Protein AF-A0A4R3Z6Q3-F1 (afdb_monomer_lite)

Organism: NCBI:txid1796628

Secondary structure (DSSP, 8-state):
-HHHHH-HHHHS-S---TTTTTTHHHHHHHHHHHHHTT-----HHHHHHHHHHHHHHS-EEEETTEEE-----HHHHHHHHHHHHHHHHHHHHHHHHHHHHHHHHHHS--HHHHHHHHHHHHHHHHHTT--GGGSHHHHHHHHHHHHTSSTT-----

Structure (mmCIF, N/CA/C/O backbone):
data_AF-A0A4R3Z6Q3-F1
#
_entry.id   AF-A0A4R3Z6Q3-F1
#
loop_
_atom_site.group_PDB
_atom_site.id
_atom_site.type_symbol
_atom_site.label_atom_id
_atom_site.label_alt_id
_atom_site.label_comp_id
_atom_site.label_asym_id
_atom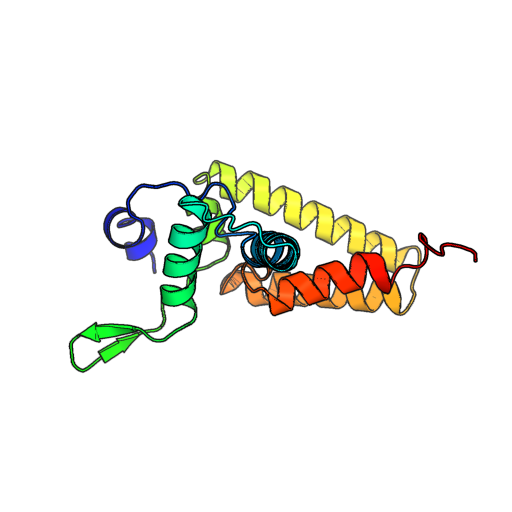_site.label_entity_id
_atom_site.label_seq_id
_atom_site.pdbx_PDB_ins_code
_atom_site.Cartn_x
_atom_site.Cartn_y
_atom_site.Cartn_z
_atom_site.occupancy
_atom_site.B_iso_or_equiv
_atom_site.auth_seq_id
_atom_site.auth_comp_id
_atom_site.auth_asym_id
_atom_site.auth_atom_id
_atom_site.pdbx_PDB_model_num
ATOM 1 N N . MET A 1 1 ? 18.215 -13.775 -1.153 1.00 42.50 1 MET A N 1
ATOM 2 C CA . MET A 1 1 ? 17.337 -12.591 -0.979 1.00 42.50 1 MET A CA 1
ATOM 3 C C . MET A 1 1 ? 18.121 -11.289 -1.153 1.00 42.50 1 MET A C 1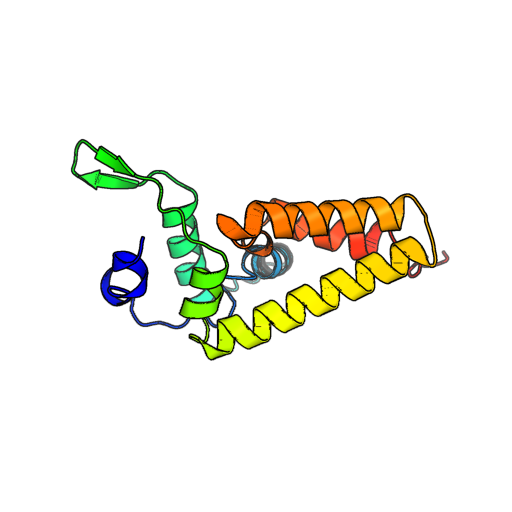
ATOM 5 O O . MET A 1 1 ? 17.669 -10.451 -1.918 1.00 42.50 1 MET A O 1
ATOM 9 N N . LEU A 1 2 ? 19.312 -11.160 -0.545 1.00 33.78 2 LEU A N 1
ATOM 10 C CA . LEU A 1 2 ? 20.206 -9.996 -0.695 1.00 33.78 2 LEU A CA 1
ATOM 11 C C . LEU A 1 2 ? 20.649 -9.730 -2.151 1.00 33.78 2 LEU A C 1
ATOM 13 O O . LEU A 1 2 ? 20.623 -8.587 -2.593 1.00 33.78 2 LEU A O 1
ATOM 17 N N . ASP A 1 3 ? 20.943 -10.783 -2.922 1.00 40.28 3 ASP A N 1
ATOM 18 C CA . ASP A 1 3 ? 21.362 -10.667 -4.333 1.00 40.28 3 ASP A CA 1
ATOM 19 C C . ASP A 1 3 ? 20.370 -9.914 -5.227 1.00 40.28 3 ASP A C 1
ATOM 21 O O . ASP A 1 3 ? 20.778 -9.262 -6.177 1.00 40.28 3 ASP A O 1
ATOM 25 N N . LYS A 1 4 ? 19.066 -9.957 -4.930 1.00 48.28 4 LYS A N 1
ATOM 26 C CA . LYS A 1 4 ? 18.049 -9.257 -5.734 1.00 48.28 4 LYS A CA 1
ATOM 27 C C . LYS A 1 4 ? 17.929 -7.770 -5.394 1.00 48.28 4 LYS A C 1
ATOM 29 O O . LYS A 1 4 ? 17.452 -7.001 -6.218 1.00 48.28 4 LYS A O 1
ATOM 34 N N . VAL A 1 5 ? 18.354 -7.378 -4.191 1.00 46.41 5 VAL A N 1
ATOM 35 C CA . VAL A 1 5 ? 18.442 -5.967 -3.780 1.00 46.41 5 VAL A CA 1
ATOM 36 C C . VAL A 1 5 ? 19.704 -5.332 -4.368 1.00 46.41 5 VAL A C 1
ATOM 38 O O . VAL A 1 5 ? 19.681 -4.170 -4.755 1.00 46.41 5 VAL A O 1
ATOM 41 N N . ILE A 1 6 ? 20.785 -6.112 -4.473 1.00 42.88 6 ILE A N 1
ATOM 42 C CA . ILE A 1 6 ? 22.088 -5.658 -4.977 1.00 42.88 6 ILE A CA 1
ATOM 43 C C . ILE A 1 6 ? 22.132 -5.679 -6.512 1.00 42.88 6 ILE A C 1
ATOM 45 O O . ILE A 1 6 ? 22.682 -4.769 -7.122 1.00 42.88 6 ILE A O 1
ATOM 49 N N . ASN A 1 7 ? 21.510 -6.674 -7.150 1.00 48.09 7 ASN A N 1
ATOM 50 C CA . ASN A 1 7 ? 21.495 -6.839 -8.605 1.00 48.09 7 ASN A CA 1
ATOM 51 C C . ASN A 1 7 ? 20.195 -6.292 -9.215 1.00 48.09 7 ASN A C 1
ATOM 53 O O . ASN A 1 7 ? 19.487 -6.967 -9.971 1.00 48.09 7 ASN A O 1
ATOM 57 N N . SER A 1 8 ? 19.850 -5.065 -8.815 1.00 51.97 8 SER A N 1
ATOM 58 C CA . SER A 1 8 ? 18.618 -4.400 -9.227 1.00 51.97 8 SER A CA 1
ATOM 59 C C . SER A 1 8 ? 18.530 -4.255 -10.742 1.00 51.97 8 SER A C 1
ATOM 61 O O . SER A 1 8 ? 17.450 -4.438 -11.272 1.00 51.97 8 SER A O 1
ATOM 63 N N . SER A 1 9 ? 19.648 -4.056 -11.445 1.00 49.16 9 SER A N 1
ATOM 64 C CA . SER A 1 9 ? 19.708 -3.896 -12.906 1.00 49.16 9 SER A CA 1
ATOM 65 C C . SER A 1 9 ? 19.248 -5.113 -13.717 1.00 49.16 9 SER A C 1
ATOM 67 O O . SER A 1 9 ? 18.818 -4.944 -14.852 1.00 49.16 9 SER A O 1
ATOM 69 N N . PHE A 1 10 ? 19.340 -6.333 -13.173 1.00 47.78 10 PHE A N 1
ATOM 70 C CA . PHE A 1 10 ? 18.913 -7.550 -13.878 1.00 47.78 10 PHE A CA 1
ATOM 71 C C . PHE A 1 10 ? 17.405 -7.813 -13.738 1.00 47.78 10 PHE A C 1
ATOM 73 O O . PHE A 1 10 ? 16.783 -8.364 -14.642 1.00 47.78 10 PHE A O 1
ATOM 80 N N . TYR A 1 11 ? 16.812 -7.435 -12.601 1.00 49.56 11 TYR A N 1
ATOM 81 C CA . TYR A 1 11 ? 15.388 -7.664 -12.306 1.00 49.56 11 TYR A CA 1
ATOM 82 C C . TYR A 1 11 ? 14.516 -6.415 -12.498 1.00 49.56 11 TYR A C 1
ATOM 84 O O . TYR A 1 11 ? 13.304 -6.530 -12.671 1.00 49.56 11 TYR A O 1
ATOM 92 N N . PHE A 1 12 ? 15.128 -5.236 -12.476 1.00 54.56 12 PHE A N 1
ATOM 93 C CA . PHE A 1 12 ? 14.512 -3.929 -12.636 1.00 54.56 12 PHE A CA 1
ATOM 94 C C . PHE A 1 12 ? 15.360 -3.168 -13.648 1.00 54.56 12 PHE A C 1
ATOM 96 O O . PHE A 1 12 ? 16.543 -2.936 -13.423 1.00 54.56 12 PHE A O 1
ATOM 103 N N . ASP A 1 13 ? 14.769 -2.790 -14.776 1.00 54.47 13 ASP A N 1
ATOM 104 C CA . ASP A 1 13 ? 15.469 -2.182 -15.914 1.00 54.47 13 ASP A CA 1
ATOM 105 C C . ASP A 1 13 ? 15.842 -0.706 -15.633 1.00 54.47 13 ASP A C 1
ATOM 107 O O . ASP A 1 13 ? 15.415 0.211 -16.334 1.00 54.47 13 ASP A O 1
ATOM 111 N N . GLN A 1 14 ? 16.513 -0.464 -14.495 1.00 50.41 14 GLN A N 1
ATOM 112 C CA . GLN A 1 14 ? 16.891 0.816 -13.870 1.00 50.41 14 GLN A CA 1
ATOM 113 C C . GLN A 1 14 ? 15.788 1.888 -13.811 1.00 50.41 14 GLN A C 1
ATOM 115 O O . GLN A 1 14 ? 16.049 3.056 -13.526 1.00 50.41 14 GLN A O 1
ATOM 120 N N . SER A 1 15 ? 14.540 1.506 -14.055 1.00 55.12 15 SER A N 1
ATOM 121 C CA . SER A 1 15 ? 13.419 2.421 -14.184 1.00 55.12 15 SER A CA 1
ATOM 122 C C . SER A 1 15 ? 12.616 2.399 -12.893 1.00 55.12 15 SER A C 1
ATOM 124 O O . SER A 1 15 ? 11.927 1.430 -12.581 1.00 55.12 15 SER A O 1
ATOM 126 N N . TYR A 1 16 ? 12.729 3.486 -12.130 1.00 62.53 16 TYR A N 1
ATOM 127 C CA . TYR A 1 16 ? 11.892 3.747 -10.965 1.00 62.53 16 TYR A CA 1
ATOM 128 C C . TYR A 1 16 ? 10.416 3.584 -11.340 1.00 62.53 16 TYR A C 1
ATOM 130 O O . TYR A 1 16 ? 9.937 4.202 -12.293 1.00 62.53 16 TYR A O 1
ATOM 138 N N . THR A 1 17 ? 9.684 2.769 -10.581 1.00 64.56 17 THR A N 1
ATOM 139 C CA . THR A 1 17 ? 8.247 2.560 -10.800 1.00 64.56 17 THR A CA 1
ATOM 140 C C . THR A 1 17 ? 7.388 3.666 -10.182 1.00 64.56 17 THR A C 1
ATOM 142 O O . THR A 1 17 ? 6.181 3.678 -10.400 1.00 64.56 17 THR A O 1
ATOM 145 N N . LEU A 1 18 ? 7.988 4.635 -9.473 1.00 70.19 18 LEU A N 1
ATOM 146 C CA . LEU A 1 18 ? 7.343 5.840 -8.921 1.00 70.19 18 LEU A CA 1
ATOM 147 C C . LEU A 1 18 ? 6.034 5.553 -8.155 1.00 70.19 18 LEU A C 1
ATOM 149 O O . LEU A 1 18 ? 5.085 6.331 -8.205 1.00 70.19 18 LEU A O 1
ATOM 153 N N . GLY A 1 19 ? 5.954 4.414 -7.467 1.00 69.12 19 GLY A N 1
ATOM 154 C CA . GLY A 1 19 ? 4.774 3.992 -6.712 1.00 69.12 19 GLY A CA 1
ATOM 155 C C . GLY A 1 19 ? 3.729 3.221 -7.525 1.00 69.12 19 GLY A C 1
ATOM 156 O O . GLY A 1 19 ? 2.807 2.669 -6.924 1.00 69.12 19 GLY A O 1
ATOM 157 N N . PHE A 1 20 ? 3.864 3.097 -8.851 1.00 72.38 20 PHE A N 1
ATOM 158 C CA . PHE A 1 20 ? 2.969 2.280 -9.688 1.00 72.38 20 PHE A CA 1
ATOM 159 C C . PHE A 1 20 ? 3.077 0.781 -9.401 1.00 72.38 20 PHE A C 1
ATOM 161 O O . PHE A 1 20 ? 2.124 0.048 -9.668 1.00 72.38 20 PHE A O 1
ATOM 168 N N . LEU A 1 21 ? 4.202 0.326 -8.842 1.00 73.62 21 LEU A N 1
ATOM 169 C CA . LEU A 1 21 ? 4.381 -1.041 -8.358 1.00 73.62 21 LEU A CA 1
ATOM 170 C C . LEU A 1 21 ? 3.686 -1.235 -7.005 1.00 73.62 21 LEU A C 1
ATOM 172 O O . LEU A 1 21 ? 2.870 -2.141 -6.838 1.00 73.62 21 LEU A O 1
ATOM 176 N N . SER A 1 22 ? 3.972 -0.345 -6.054 1.00 71.88 22 SER A N 1
ATOM 177 C CA . SER A 1 22 ? 3.440 -0.397 -4.691 1.00 71.88 22 SER A CA 1
ATOM 178 C C . SER A 1 22 ? 1.915 -0.199 -4.639 1.00 71.88 22 SER A C 1
ATOM 180 O O . SER A 1 22 ? 1.217 -0.914 -3.928 1.00 71.88 22 SER A O 1
ATOM 182 N N . TYR A 1 23 ? 1.367 0.717 -5.436 1.00 73.38 23 TYR A N 1
ATOM 183 C CA . TYR A 1 23 ? -0.067 1.030 -5.474 1.00 73.38 23 TYR A CA 1
ATOM 184 C C . TYR A 1 23 ? -0.760 0.508 -6.734 1.00 73.38 23 TYR A C 1
ATOM 186 O O . TYR A 1 23 ? -1.817 1.013 -7.120 1.00 73.38 23 TYR A O 1
ATOM 194 N N . ASN A 1 24 ? -0.180 -0.506 -7.385 1.00 80.50 24 ASN A N 1
ATOM 195 C CA . ASN A 1 24 ? -0.688 -1.025 -8.652 1.00 80.50 24 ASN A CA 1
ATOM 196 C C . ASN A 1 24 ? -2.176 -1.377 -8.594 1.00 80.50 24 ASN A C 1
ATOM 198 O O . ASN A 1 24 ? -2.927 -0.998 -9.489 1.00 80.50 24 ASN A O 1
ATOM 202 N N . GLY A 1 25 ? -2.618 -2.032 -7.516 1.00 77.19 25 GLY A N 1
ATOM 203 C CA . GLY A 1 25 ? -4.009 -2.427 -7.340 1.00 77.19 25 GLY A CA 1
ATOM 204 C C . GLY A 1 25 ? -4.978 -1.244 -7.340 1.00 77.19 25 GLY A C 1
ATOM 205 O O . GLY A 1 25 ? -6.066 -1.353 -7.902 1.00 77.19 25 GLY A O 1
ATOM 206 N N . ILE A 1 26 ? -4.563 -0.101 -6.785 1.00 81.56 26 ILE A N 1
ATOM 207 C CA . ILE A 1 26 ? -5.3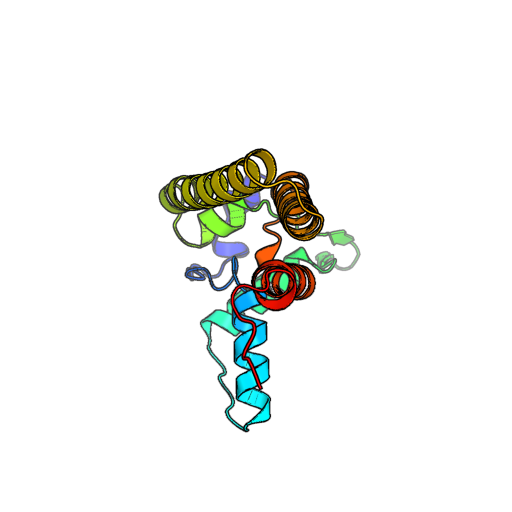52 1.137 -6.775 1.00 81.56 26 ILE A CA 1
ATOM 208 C C . ILE A 1 26 ? -5.377 1.760 -8.174 1.00 81.56 26 ILE A C 1
ATOM 210 O O . ILE A 1 26 ? -6.450 2.048 -8.700 1.00 81.56 26 ILE A O 1
ATOM 214 N N . PHE A 1 27 ? -4.215 1.939 -8.810 1.00 82.06 27 PHE A N 1
ATOM 215 C CA . PHE A 1 27 ? -4.150 2.545 -10.145 1.00 82.06 27 PHE A CA 1
ATOM 216 C C . PHE A 1 27 ? -4.888 1.712 -11.197 1.00 82.06 27 PHE A C 1
ATOM 218 O O . PHE A 1 27 ? -5.624 2.265 -12.010 1.00 82.06 27 PHE A O 1
ATOM 225 N N . ARG A 1 28 ? -4.760 0.382 -11.137 1.00 78.56 28 ARG A N 1
ATOM 226 C CA . ARG A 1 28 ? -5.440 -0.555 -12.040 1.00 78.56 28 ARG A CA 1
ATOM 227 C C . ARG A 1 28 ? -6.954 -0.455 -11.931 1.00 78.56 28 ARG A C 1
ATOM 229 O O . ARG A 1 28 ? -7.634 -0.515 -12.948 1.00 78.56 28 ARG A O 1
ATOM 236 N N . PHE A 1 29 ? -7.478 -0.268 -10.721 1.00 81.31 29 PHE A N 1
ATOM 237 C CA . PHE A 1 29 ? -8.905 -0.048 -10.513 1.00 81.31 29 PHE A CA 1
ATOM 238 C C . PHE A 1 29 ? -9.399 1.198 -11.265 1.00 81.31 29 PHE A C 1
ATOM 240 O O . PHE A 1 29 ? -10.359 1.107 -12.025 1.00 81.31 29 PHE A O 1
ATOM 247 N N . PHE A 1 30 ? -8.708 2.335 -11.134 1.00 81.31 30 PHE A N 1
ATOM 248 C CA . PHE A 1 30 ? -9.094 3.565 -11.835 1.00 81.31 30 PHE A CA 1
ATOM 249 C C . PHE A 1 30 ? -8.901 3.483 -13.356 1.00 81.31 30 PHE A C 1
ATOM 251 O O . PHE A 1 30 ? -9.783 3.912 -14.095 1.00 81.31 30 PHE A O 1
ATOM 258 N N . ILE A 1 31 ? -7.799 2.895 -13.835 1.00 81.62 31 ILE A N 1
ATOM 259 C CA . ILE A 1 31 ? -7.556 2.702 -15.277 1.00 81.62 31 ILE A CA 1
ATOM 260 C C . ILE A 1 31 ? -8.651 1.825 -15.894 1.00 81.62 31 ILE A C 1
ATOM 262 O O . ILE A 1 31 ? -9.187 2.173 -16.941 1.00 81.62 31 ILE A O 1
ATOM 266 N N . ASN A 1 32 ? -9.040 0.738 -15.218 1.00 80.56 32 ASN A N 1
ATOM 267 C CA . ASN A 1 32 ? -10.115 -0.138 -15.685 1.00 80.56 32 ASN A CA 1
ATOM 268 C C . ASN A 1 32 ? -11.480 0.564 -15.722 1.00 80.56 32 ASN A C 1
ATOM 270 O O . ASN A 1 32 ? -12.298 0.251 -16.576 1.00 80.56 32 ASN A O 1
ATOM 274 N N . ILE A 1 33 ? -11.749 1.510 -14.817 1.00 81.81 33 ILE A N 1
ATOM 275 C CA . ILE A 1 33 ? -12.974 2.320 -14.887 1.00 81.81 33 ILE A CA 1
ATOM 276 C C . ILE A 1 33 ? -12.933 3.236 -16.109 1.00 81.81 33 ILE A C 1
ATOM 278 O O . ILE A 1 33 ? -13.919 3.344 -16.829 1.00 81.81 33 ILE A O 1
ATOM 282 N N . ILE A 1 34 ? -11.799 3.891 -16.354 1.00 82.50 34 ILE A N 1
ATOM 283 C CA . ILE A 1 34 ? -11.648 4.834 -17.466 1.00 82.50 34 ILE A CA 1
ATOM 284 C C . ILE A 1 34 ? -11.715 4.111 -18.823 1.00 82.50 34 ILE A C 1
ATOM 286 O O . ILE A 1 34 ? -12.313 4.635 -19.764 1.00 82.50 34 ILE A O 1
ATOM 290 N N . SER A 1 35 ? -11.191 2.886 -18.915 1.00 81.12 35 SER A N 1
ATOM 291 C CA . SER A 1 35 ? -11.234 2.092 -20.147 1.00 81.12 35 SER A CA 1
ATOM 292 C C . SER A 1 35 ? -12.644 1.647 -20.543 1.00 81.12 35 SER A C 1
ATOM 294 O O . SER A 1 35 ? -12.925 1.539 -21.735 1.00 81.12 35 SER A O 1
ATOM 296 N N . VAL A 1 36 ? -13.571 1.494 -19.587 1.00 82.94 36 VAL A N 1
ATOM 297 C CA . VAL A 1 36 ? -15.001 1.258 -19.879 1.00 82.94 36 VAL A CA 1
ATOM 298 C C . VAL A 1 36 ? -15.610 2.411 -20.686 1.00 82.94 36 VAL A C 1
ATOM 300 O O . VAL A 1 36 ? -16.510 2.187 -21.491 1.00 82.94 36 VAL A O 1
ATOM 303 N N . PHE A 1 37 ? -15.091 3.633 -20.533 1.00 84.25 37 PHE A N 1
ATOM 304 C CA . PHE A 1 37 ? -15.517 4.805 -21.305 1.00 84.25 37 PHE A CA 1
ATOM 305 C C . PHE A 1 37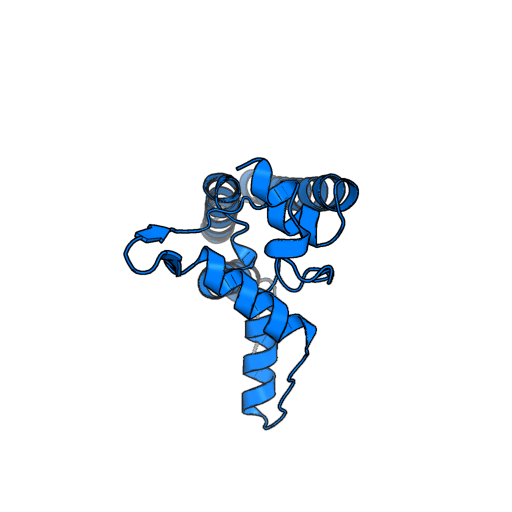 ? -14.777 4.962 -22.646 1.00 84.25 37 PHE A C 1
ATOM 307 O O . PHE A 1 37 ? -14.937 5.982 -23.312 1.00 84.25 37 PHE A O 1
ATOM 314 N N . GLY A 1 38 ? -13.983 3.968 -23.063 1.00 79.62 38 GLY A N 1
ATOM 315 C CA . GLY A 1 38 ? -13.299 3.948 -24.361 1.00 79.62 38 GLY A CA 1
ATOM 316 C C . GLY A 1 38 ? -11.950 4.671 -24.398 1.00 79.62 38 GLY A C 1
ATOM 317 O O . GLY A 1 38 ? -11.382 4.837 -25.475 1.00 79.62 38 GLY A O 1
ATOM 318 N N . PHE A 1 39 ? -11.417 5.091 -23.247 1.00 78.00 39 PHE A N 1
ATOM 319 C CA . PHE A 1 39 ? -10.092 5.703 -23.153 1.00 78.00 39 PHE A CA 1
ATOM 320 C C . PHE A 1 39 ? -9.037 4.649 -22.799 1.00 78.00 39 PHE A C 1
ATOM 322 O O . PHE A 1 39 ? -9.026 4.119 -21.688 1.00 78.00 39 PHE A O 1
ATOM 329 N N . ASP A 1 40 ? -8.121 4.368 -23.725 1.00 71.38 40 ASP A N 1
ATOM 330 C CA . ASP A 1 40 ? -6.962 3.514 -23.456 1.00 71.38 40 ASP A CA 1
ATOM 331 C C . ASP A 1 40 ? -5.825 4.342 -22.839 1.00 71.38 40 ASP A C 1
ATOM 333 O O . ASP A 1 40 ? -5.126 5.104 -23.510 1.00 71.38 40 ASP A O 1
ATOM 337 N N . LEU A 1 41 ? -5.655 4.205 -21.524 1.00 67.00 41 LEU A N 1
ATOM 338 C CA . LEU A 1 41 ? -4.536 4.774 -20.777 1.00 67.00 41 LEU A CA 1
ATOM 339 C C . LEU A 1 41 ? -3.402 3.749 -20.681 1.00 67.00 41 LEU A C 1
ATOM 341 O O . LEU A 1 41 ? -3.086 3.243 -19.602 1.00 67.00 41 LEU A O 1
ATOM 345 N N . THR A 1 42 ? -2.748 3.472 -21.809 1.00 63.75 42 THR A N 1
ATOM 346 C CA . THR A 1 42 ? -1.506 2.692 -21.813 1.00 63.75 42 THR A CA 1
ATOM 347 C C . THR A 1 42 ? -0.358 3.551 -21.268 1.00 63.75 42 THR A C 1
ATOM 349 O O . THR A 1 42 ? 0.378 4.218 -21.998 1.00 63.75 42 THR A O 1
ATOM 352 N N . ILE A 1 43 ? -0.196 3.564 -19.945 1.00 71.00 43 ILE A N 1
ATOM 353 C CA . ILE A 1 43 ? 0.909 4.258 -19.277 1.00 71.00 43 ILE A CA 1
ATOM 354 C C . ILE A 1 43 ? 2.105 3.302 -19.215 1.00 71.00 43 ILE A C 1
ATOM 356 O O . ILE A 1 43 ? 2.057 2.275 -18.543 1.00 71.00 43 ILE A O 1
ATOM 360 N N . ARG A 1 44 ? 3.221 3.652 -19.866 1.00 69.00 44 ARG A N 1
ATOM 361 C CA . ARG A 1 44 ? 4.442 2.817 -19.916 1.00 69.00 44 ARG A CA 1
ATOM 362 C C . ARG A 1 44 ? 4.926 2.354 -18.530 1.00 69.00 44 ARG A C 1
ATOM 364 O O . ARG A 1 44 ? 5.347 1.213 -18.379 1.00 69.00 44 ARG A O 1
ATOM 371 N N . LEU A 1 45 ? 4.825 3.216 -17.514 1.00 66.56 45 LEU A N 1
ATOM 372 C CA . LEU A 1 45 ? 5.171 2.898 -16.118 1.00 66.56 45 LEU A CA 1
ATOM 373 C C . LEU A 1 45 ? 4.242 1.846 -15.491 1.00 66.56 45 LEU A C 1
ATOM 375 O O . LEU A 1 45 ? 4.689 1.026 -14.686 1.00 66.56 45 LEU A O 1
ATOM 379 N N . PHE A 1 46 ? 2.966 1.845 -15.874 1.00 71.75 46 PHE A N 1
ATOM 380 C CA . PHE A 1 46 ? 1.975 0.888 -15.393 1.00 71.75 46 PHE A CA 1
ATOM 381 C C . PHE A 1 46 ? 2.237 -0.513 -15.960 1.00 71.75 46 PHE A C 1
ATOM 383 O O . PHE A 1 46 ? 2.285 -1.478 -15.200 1.00 71.75 46 PHE A O 1
ATOM 390 N N . GLU A 1 47 ? 2.519 -0.612 -17.261 1.00 73.75 47 GLU A N 1
ATOM 391 C CA . GLU A 1 47 ? 2.865 -1.877 -17.925 1.00 73.75 47 GLU A CA 1
ATOM 392 C C . GLU A 1 47 ? 4.179 -2.475 -17.405 1.00 73.75 47 GLU A C 1
ATOM 394 O O . GLU A 1 47 ? 4.263 -3.675 -17.135 1.00 73.75 47 GLU A O 1
ATOM 399 N N . SER A 1 48 ? 5.202 -1.644 -17.185 1.00 70.56 48 SER A N 1
ATOM 400 C CA . SER A 1 48 ? 6.454 -2.097 -16.564 1.00 70.56 48 SER A CA 1
ATOM 401 C C . SER A 1 48 ? 6.227 -2.630 -15.146 1.00 70.56 48 SER A C 1
ATOM 403 O O . SER A 1 48 ? 6.735 -3.693 -14.792 1.00 70.56 48 SER A O 1
ATOM 405 N N . SER A 1 49 ? 5.407 -1.937 -14.350 1.00 71.62 49 SER A N 1
ATOM 406 C CA . SER A 1 49 ? 5.058 -2.373 -12.993 1.00 71.62 49 SER A CA 1
ATOM 407 C C . SER A 1 49 ? 4.258 -3.681 -13.001 1.00 71.62 49 SER A C 1
ATOM 409 O O . SER A 1 49 ? 4.502 -4.555 -12.173 1.00 71.62 49 SER A O 1
ATOM 411 N N . ALA A 1 50 ? 3.350 -3.862 -13.965 1.00 73.38 50 ALA A N 1
ATOM 412 C CA . ALA A 1 50 ? 2.567 -5.086 -14.115 1.00 73.38 50 ALA A CA 1
ATOM 413 C C . ALA A 1 50 ? 3.443 -6.307 -14.448 1.00 73.38 50 ALA A C 1
ATOM 415 O O . ALA A 1 50 ? 3.235 -7.383 -13.887 1.00 73.38 50 ALA A O 1
ATOM 416 N N . LYS A 1 51 ? 4.463 -6.141 -15.301 1.00 72.56 51 LYS A N 1
ATOM 417 C CA . LYS A 1 51 ? 5.439 -7.205 -15.602 1.00 72.56 51 LYS A CA 1
ATOM 418 C C . LYS A 1 51 ? 6.248 -7.608 -14.371 1.00 72.56 51 LYS A C 1
ATOM 420 O O . LYS A 1 51 ? 6.453 -8.794 -14.129 1.00 72.56 51 LYS A O 1
ATOM 425 N N . ILE A 1 52 ? 6.660 -6.630 -13.567 1.00 70.88 52 ILE A N 1
ATOM 426 C CA . ILE A 1 52 ? 7.367 -6.877 -12.306 1.00 70.88 52 ILE A CA 1
ATOM 427 C C . ILE A 1 52 ? 6.472 -7.652 -11.326 1.00 70.88 52 ILE A C 1
ATOM 429 O O . ILE A 1 52 ? 6.922 -8.619 -10.718 1.00 70.88 52 ILE A O 1
ATOM 433 N N . ILE A 1 53 ? 5.190 -7.293 -11.217 1.00 71.06 53 ILE A N 1
ATOM 434 C CA . ILE A 1 53 ? 4.225 -8.026 -10.381 1.00 71.06 53 ILE A CA 1
ATOM 435 C C . ILE A 1 53 ? 4.066 -9.469 -10.858 1.00 71.06 53 ILE A C 1
ATOM 437 O O . ILE A 1 53 ? 4.084 -10.377 -10.030 1.00 71.06 53 ILE A O 1
ATOM 441 N N . GLN A 1 54 ? 3.980 -9.712 -12.169 1.00 70.31 54 GLN A N 1
ATOM 442 C CA . GLN A 1 54 ? 3.877 -11.074 -12.706 1.00 70.31 54 GLN A CA 1
ATOM 443 C C . GLN A 1 54 ? 5.070 -11.958 -12.317 1.00 70.31 54 GLN A C 1
ATOM 445 O O . GLN A 1 54 ? 4.872 -13.133 -12.015 1.00 70.31 54 GLN A O 1
ATOM 450 N N . LEU A 1 55 ? 6.284 -11.401 -12.254 1.00 65.94 55 LEU A N 1
ATOM 451 C CA . LEU A 1 55 ? 7.485 -12.122 -11.806 1.00 65.94 55 LEU A CA 1
ATOM 452 C C . LEU A 1 55 ? 7.437 -12.523 -10.319 1.00 65.94 55 LEU A C 1
ATOM 454 O O . LEU A 1 55 ? 8.182 -13.412 -9.894 1.00 65.94 55 LEU A O 1
ATOM 458 N N . PHE A 1 56 ? 6.595 -11.859 -9.524 1.00 65.12 56 PHE A N 1
ATOM 459 C CA . PHE A 1 56 ? 6.429 -12.125 -8.094 1.00 65.12 56 PHE A CA 1
ATOM 460 C C . PHE A 1 56 ? 5.174 -12.939 -7.772 1.00 65.12 56 PHE A C 1
ATOM 462 O O . PHE A 1 56 ? 5.163 -13.680 -6.790 1.00 65.12 56 PHE A O 1
ATOM 469 N N . GLU A 1 57 ? 4.119 -12.811 -8.578 1.00 62.00 57 GLU A N 1
ATOM 470 C CA . GLU A 1 57 ? 2.862 -13.540 -8.394 1.00 62.00 57 GLU A CA 1
ATOM 471 C C . GLU A 1 57 ? 2.892 -14.943 -9.001 1.00 62.00 57 GLU A C 1
ATOM 473 O O . GLU A 1 57 ? 2.293 -15.857 -8.429 1.00 62.00 57 GLU A O 1
ATOM 478 N N . TYR A 1 58 ? 3.599 -15.130 -10.117 1.00 64.12 58 TYR A N 1
ATOM 479 C CA . TYR A 1 58 ? 3.640 -16.400 -10.834 1.00 64.12 58 TYR A CA 1
ATOM 480 C C . TYR A 1 58 ? 5.016 -17.046 -10.767 1.00 64.12 58 TYR A C 1
ATOM 482 O O . TYR A 1 58 ? 6.057 -16.388 -10.745 1.00 64.12 58 TYR A O 1
ATOM 490 N N . THR A 1 59 ? 5.014 -18.376 -10.769 1.00 61.66 59 THR A N 1
ATOM 491 C CA . THR A 1 59 ? 6.246 -19.154 -10.756 1.00 61.66 59 THR A CA 1
ATOM 492 C C . THR A 1 59 ? 6.868 -19.108 -12.140 1.00 61.66 59 THR A C 1
ATOM 494 O O . THR A 1 59 ? 6.309 -19.634 -13.099 1.00 61.66 59 THR A O 1
ATOM 497 N N . VAL A 1 60 ? 8.025 -18.463 -12.247 1.00 64.31 60 VAL A N 1
ATOM 498 C CA . VAL A 1 60 ? 8.749 -18.304 -13.510 1.00 64.31 60 VAL A CA 1
ATOM 499 C C . VAL A 1 60 ? 9.856 -19.340 -13.629 1.00 64.31 60 VAL A C 1
ATOM 501 O O . VAL A 1 60 ? 10.501 -19.708 -12.643 1.00 64.31 60 VAL A O 1
ATOM 504 N N . PHE A 1 61 ? 10.081 -19.819 -14.850 1.00 64.31 61 PHE A N 1
ATOM 505 C CA . PHE A 1 61 ? 11.194 -20.709 -15.158 1.00 64.31 61 PHE A CA 1
ATOM 506 C C . PHE A 1 61 ? 12.503 -19.916 -15.142 1.00 64.31 61 PHE A C 1
ATOM 508 O O . PHE A 1 61 ? 12.712 -19.034 -15.969 1.00 64.31 61 PHE A O 1
ATOM 515 N N . ILE A 1 62 ? 13.380 -20.232 -14.188 1.00 66.81 62 ILE A N 1
ATOM 516 C CA . ILE A 1 62 ? 14.742 -19.674 -14.105 1.00 66.81 62 ILE A CA 1
ATOM 517 C C . ILE A 1 62 ? 15.759 -20.552 -14.841 1.00 66.81 62 ILE A C 1
ATOM 519 O O . ILE A 1 62 ? 16.836 -20.098 -15.210 1.00 66.81 62 ILE A O 1
ATOM 523 N N . THR A 1 63 ? 15.401 -21.813 -15.075 1.00 67.25 63 THR A N 1
ATOM 524 C CA . THR A 1 63 ? 16.071 -22.731 -15.998 1.00 67.25 63 THR A CA 1
ATOM 525 C C . THR A 1 63 ? 14.990 -23.522 -16.744 1.00 67.25 63 THR A C 1
ATOM 527 O O . THR A 1 63 ? 13.848 -23.553 -16.274 1.00 67.25 63 THR A O 1
ATOM 530 N N . PRO A 1 64 ? 15.310 -24.224 -17.851 1.00 69.31 64 PRO A N 1
ATOM 531 C CA . PRO A 1 64 ? 14.327 -25.019 -18.597 1.00 69.31 64 PRO A CA 1
ATOM 532 C C . PRO A 1 64 ? 13.562 -26.057 -17.757 1.00 69.31 64 PRO A C 1
ATOM 534 O O . PRO A 1 64 ? 12.523 -26.545 -18.182 1.00 69.31 64 PRO A O 1
ATOM 537 N N . THR A 1 65 ? 14.066 -26.407 -16.568 1.00 75.75 65 THR A N 1
ATOM 538 C CA . THR A 1 65 ? 13.489 -27.439 -15.694 1.00 75.75 65 THR A CA 1
ATOM 539 C C . THR A 1 65 ? 13.152 -26.954 -14.286 1.00 75.75 65 THR A C 1
ATOM 541 O O . THR A 1 65 ? 12.618 -27.726 -13.490 1.00 75.75 65 THR A O 1
ATOM 544 N N . ARG A 1 66 ? 13.478 -25.704 -13.928 1.00 62.84 66 ARG A N 1
ATOM 545 C CA . ARG A 1 66 ? 13.304 -25.189 -12.562 1.00 62.84 66 ARG A CA 1
ATOM 546 C C . ARG A 1 66 ? 12.459 -23.931 -12.558 1.00 62.84 66 ARG A C 1
ATOM 548 O O . ARG A 1 66 ? 12.830 -22.905 -13.126 1.00 62.84 66 ARG A O 1
ATOM 555 N N . THR A 1 67 ? 11.350 -24.020 -11.839 1.00 65.06 67 THR A N 1
ATOM 556 C CA . THR A 1 67 ? 10.444 -22.913 -11.555 1.00 65.06 67 THR A CA 1
ATOM 557 C C . THR A 1 67 ? 10.783 -22.298 -10.200 1.00 65.06 67 THR A C 1
ATOM 559 O O . THR A 1 67 ? 11.069 -23.019 -9.243 1.00 65.06 67 THR A O 1
ATOM 562 N N . TYR A 1 68 ? 10.725 -20.974 -10.095 1.00 59.84 68 TYR A N 1
ATOM 563 C CA . TYR A 1 68 ? 10.953 -20.248 -8.849 1.00 59.84 68 TYR A CA 1
ATOM 564 C C . TYR A 1 68 ? 9.931 -19.117 -8.675 1.00 59.84 68 TYR A C 1
ATOM 566 O O . TYR A 1 68 ? 9.620 -18.411 -9.632 1.00 59.84 68 TYR A O 1
ATOM 574 N N . ASN A 1 69 ? 9.430 -18.922 -7.450 1.00 60.53 69 ASN A N 1
ATOM 575 C CA . ASN A 1 69 ? 8.614 -17.757 -7.092 1.00 60.53 69 ASN A CA 1
ATOM 576 C C . ASN A 1 69 ? 9.516 -16.651 -6.543 1.00 60.53 69 ASN A C 1
ATOM 578 O O . ASN A 1 69 ? 10.195 -16.824 -5.527 1.00 60.53 69 ASN A O 1
ATOM 582 N N . GLY A 1 70 ? 9.521 -15.492 -7.197 1.00 57.56 70 GLY A N 1
ATOM 583 C CA . GLY A 1 70 ? 10.197 -14.313 -6.677 1.00 57.56 70 GLY A CA 1
ATOM 584 C C . GLY A 1 70 ? 9.439 -13.716 -5.494 1.00 57.56 70 GLY A C 1
ATOM 585 O O . GLY A 1 70 ? 8.669 -12.791 -5.679 1.00 57.56 70 GLY A O 1
ATOM 586 N N . PHE A 1 71 ? 9.663 -14.190 -4.268 1.00 56.12 71 PHE A N 1
ATOM 587 C CA . PHE A 1 71 ? 9.160 -13.467 -3.095 1.00 56.12 71 PHE A CA 1
ATOM 588 C C . PHE A 1 71 ? 9.939 -12.155 -2.919 1.00 56.12 71 PHE A C 1
ATOM 590 O O . PHE A 1 71 ? 11.170 -12.182 -2.793 1.00 56.12 71 PHE A O 1
ATOM 597 N N . THR A 1 72 ? 9.236 -11.020 -2.919 1.00 57.84 72 THR A N 1
ATOM 598 C CA . THR A 1 72 ? 9.809 -9.683 -2.703 1.00 57.84 72 THR A CA 1
ATOM 599 C C . THR A 1 72 ? 9.071 -8.949 -1.607 1.00 57.84 72 THR A C 1
ATOM 601 O O . THR A 1 72 ? 7.861 -8.771 -1.649 1.00 57.84 72 THR A O 1
ATOM 604 N N . THR A 1 73 ? 9.810 -8.505 -0.598 1.00 59.12 73 THR A N 1
ATOM 605 C CA . THR A 1 73 ? 9.203 -7.864 0.566 1.00 59.12 73 THR A CA 1
ATOM 606 C C . THR A 1 73 ? 8.625 -6.501 0.178 1.00 59.12 73 THR A C 1
ATOM 608 O O . THR A 1 73 ? 9.069 -5.872 -0.784 1.00 59.12 73 THR A O 1
ATOM 611 N N . TYR A 1 74 ? 7.660 -5.989 0.946 1.00 62.06 74 TYR A N 1
ATOM 612 C CA . TYR A 1 74 ? 7.156 -4.624 0.740 1.00 62.06 74 TYR A CA 1
ATOM 613 C C . TYR A 1 74 ? 8.279 -3.565 0.769 1.00 62.06 74 TYR A C 1
ATOM 615 O O . TYR A 1 74 ? 8.225 -2.572 0.045 1.00 62.06 74 TYR A O 1
ATOM 623 N N . ILE A 1 75 ? 9.330 -3.825 1.556 1.00 62.25 75 ILE A N 1
ATOM 624 C CA . ILE A 1 75 ? 10.549 -3.015 1.631 1.00 62.25 75 ILE A CA 1
ATOM 625 C C . ILE A 1 75 ? 11.243 -2.983 0.271 1.00 62.25 75 ILE A C 1
ATOM 627 O O . ILE A 1 75 ? 11.688 -1.921 -0.140 1.00 62.25 75 ILE A O 1
ATOM 631 N N . SER A 1 76 ? 11.303 -4.107 -0.450 1.00 61.78 76 SER A N 1
ATOM 632 C CA . SER A 1 76 ? 11.845 -4.143 -1.811 1.00 61.78 76 SER A CA 1
ATOM 633 C C . SER A 1 76 ? 11.049 -3.241 -2.753 1.00 61.78 76 SER A C 1
ATOM 635 O O . SER A 1 76 ? 11.664 -2.479 -3.485 1.00 61.78 76 SER A O 1
ATOM 637 N N . ASN A 1 77 ? 9.713 -3.240 -2.684 1.00 63.78 77 ASN A N 1
ATOM 638 C CA . ASN A 1 77 ? 8.874 -2.371 -3.524 1.00 63.78 77 ASN A CA 1
ATOM 639 C C . ASN A 1 77 ? 9.131 -0.879 -3.248 1.00 63.78 77 ASN A C 1
ATOM 641 O O . ASN A 1 77 ? 9.370 -0.110 -4.174 1.00 63.78 77 ASN A O 1
ATOM 645 N N . PHE A 1 78 ? 9.185 -0.480 -1.974 1.00 65.62 78 PHE A N 1
ATOM 646 C CA . PHE A 1 78 ? 9.499 0.903 -1.589 1.00 65.62 78 PHE A CA 1
ATOM 647 C C . PHE A 1 78 ? 10.942 1.301 -1.924 1.00 65.62 78 PHE A C 1
ATOM 649 O O . PHE A 1 78 ? 11.207 2.452 -2.273 1.00 65.62 78 PHE A O 1
ATOM 656 N N . TYR A 1 79 ? 11.866 0.343 -1.839 1.00 62.38 79 TYR A N 1
ATOM 657 C CA . TYR A 1 79 ? 13.265 0.524 -2.204 1.00 62.38 79 TYR A CA 1
ATOM 658 C C . TYR A 1 79 ? 13.448 0.697 -3.718 1.00 62.38 79 TYR A C 1
ATOM 660 O O . TYR A 1 79 ? 14.239 1.533 -4.137 1.00 62.38 79 TYR A O 1
ATOM 668 N N . ILE A 1 80 ? 12.697 -0.038 -4.542 1.00 65.44 80 ILE A N 1
ATOM 669 C CA . ILE A 1 80 ? 12.693 0.129 -6.005 1.00 65.44 80 ILE A CA 1
ATOM 670 C C . ILE A 1 80 ? 12.153 1.510 -6.388 1.00 65.44 80 ILE A C 1
ATOM 672 O O . ILE A 1 80 ? 12.676 2.144 -7.300 1.00 65.44 80 ILE A O 1
ATOM 676 N N . ASP A 1 81 ? 11.124 1.989 -5.685 1.00 63.44 81 ASP A N 1
ATOM 677 C CA . ASP A 1 81 ? 10.473 3.258 -6.004 1.00 63.44 81 ASP A CA 1
ATOM 678 C C . ASP A 1 81 ? 11.316 4.485 -5.602 1.00 63.44 81 ASP A C 1
ATOM 680 O O . ASP A 1 81 ? 11.471 5.400 -6.409 1.00 63.44 81 ASP A O 1
ATOM 684 N N . PHE A 1 82 ? 11.876 4.518 -4.383 1.00 68.25 82 PHE A N 1
ATOM 685 C CA . PHE A 1 82 ? 12.581 5.705 -3.854 1.00 68.25 82 PHE A CA 1
ATOM 686 C C . PHE A 1 82 ? 13.809 5.377 -2.978 1.00 68.25 82 PHE A C 1
ATOM 688 O O . PHE A 1 82 ? 14.254 6.198 -2.167 1.00 68.25 82 PHE A O 1
ATOM 695 N N . GLY A 1 83 ? 14.366 4.170 -3.095 1.00 67.88 83 GLY A N 1
ATOM 696 C CA . GLY A 1 83 ? 15.524 3.737 -2.313 1.00 67.88 83 GLY A CA 1
ATOM 697 C C . GLY A 1 83 ? 15.254 3.692 -0.807 1.00 67.88 83 GLY A C 1
ATOM 698 O O . GLY A 1 83 ? 14.123 3.532 -0.344 1.00 67.88 83 GLY A O 1
ATOM 699 N N . ILE A 1 84 ? 16.312 3.847 -0.009 1.00 67.44 84 ILE A N 1
ATOM 700 C CA . ILE A 1 84 ? 16.218 3.765 1.456 1.00 67.44 84 ILE A CA 1
ATOM 701 C C . ILE A 1 84 ? 15.334 4.865 2.064 1.00 67.44 84 ILE A C 1
ATOM 703 O O . ILE A 1 84 ? 14.618 4.613 3.031 1.00 67.44 84 ILE A O 1
ATOM 707 N N . PHE A 1 85 ? 15.312 6.056 1.459 1.00 71.25 85 PHE A N 1
ATOM 708 C CA . PHE A 1 85 ? 14.424 7.144 1.874 1.00 71.25 85 PHE A CA 1
ATOM 709 C C . PHE A 1 85 ? 12.953 6.791 1.636 1.00 71.25 85 PHE A C 1
ATOM 711 O O . PHE A 1 85 ? 12.119 7.046 2.503 1.00 71.25 85 PHE A O 1
ATOM 718 N N . GLY A 1 86 ? 12.647 6.122 0.520 1.00 70.00 86 GLY A N 1
ATOM 719 C CA . GLY A 1 86 ? 11.330 5.549 0.245 1.00 70.00 86 GLY A CA 1
ATOM 720 C C . GLY A 1 86 ? 10.853 4.601 1.321 1.00 70.00 86 GLY A C 1
ATOM 721 O O . GLY A 1 86 ? 9.750 4.748 1.838 1.00 70.00 86 GLY A O 1
ATOM 722 N N . VAL A 1 87 ? 11.715 3.654 1.691 1.00 70.81 87 VAL A N 1
ATOM 723 C CA . VAL A 1 87 ? 11.420 2.681 2.746 1.00 70.81 87 VAL A CA 1
ATOM 724 C C . VAL A 1 87 ? 11.080 3.391 4.052 1.00 70.81 87 VAL A C 1
ATOM 726 O O . VAL A 1 87 ? 10.068 3.059 4.667 1.00 70.81 87 VAL A O 1
ATOM 729 N N . ILE A 1 88 ? 11.884 4.374 4.462 1.00 76.38 88 ILE A N 1
ATOM 730 C CA . ILE A 1 88 ? 11.682 5.105 5.718 1.00 76.38 88 ILE A CA 1
ATOM 731 C C . ILE A 1 88 ? 10.364 5.891 5.680 1.00 76.38 88 ILE A C 1
ATOM 733 O O . ILE A 1 88 ? 9.527 5.728 6.568 1.00 76.38 88 ILE A O 1
ATOM 737 N N . ILE A 1 89 ? 10.151 6.702 4.640 1.00 79.69 89 ILE A N 1
ATOM 738 C CA . ILE A 1 89 ? 8.985 7.590 4.534 1.00 79.69 89 ILE A CA 1
ATOM 739 C C . ILE A 1 89 ? 7.691 6.781 4.388 1.00 79.69 89 ILE A C 1
ATOM 741 O O . ILE A 1 89 ? 6.735 7.015 5.126 1.00 79.69 89 ILE A O 1
ATOM 745 N N . LEU A 1 90 ? 7.648 5.807 3.476 1.00 75.94 90 LEU A N 1
ATOM 746 C CA . LEU A 1 90 ? 6.435 5.029 3.210 1.00 75.94 90 LEU A CA 1
ATOM 747 C C . LEU A 1 90 ? 6.093 4.086 4.368 1.00 75.94 90 LEU A C 1
ATOM 749 O O . LEU A 1 90 ? 4.914 3.926 4.681 1.00 75.94 90 LEU A O 1
ATOM 753 N N . SER A 1 91 ? 7.092 3.526 5.063 1.00 78.00 91 SER A N 1
ATOM 754 C CA . SER A 1 91 ? 6.840 2.746 6.285 1.00 78.00 91 SER A CA 1
ATOM 755 C C . SER A 1 91 ? 6.284 3.624 7.404 1.00 78.00 91 SER A C 1
ATOM 757 O O . SER A 1 91 ? 5.347 3.215 8.088 1.00 78.00 91 SER A O 1
ATOM 759 N N . PHE A 1 92 ? 6.810 4.843 7.569 1.00 83.44 92 PHE A N 1
ATOM 760 C CA . PHE A 1 92 ? 6.295 5.793 8.554 1.00 83.44 92 PHE A CA 1
ATOM 761 C C . PHE A 1 92 ? 4.858 6.230 8.238 1.00 83.44 92 PHE A C 1
ATOM 763 O O . PHE A 1 92 ? 4.002 6.222 9.124 1.00 83.44 92 PHE A O 1
ATOM 770 N N . LEU A 1 93 ? 4.563 6.559 6.975 1.00 83.19 93 LEU A N 1
ATOM 771 C CA . LEU A 1 93 ? 3.213 6.915 6.529 1.00 83.19 93 LEU A CA 1
ATOM 772 C C . LEU A 1 93 ? 2.233 5.757 6.735 1.00 83.19 93 LEU A C 1
ATOM 774 O O . LEU A 1 93 ? 1.158 5.954 7.301 1.00 83.19 93 LEU A O 1
ATOM 778 N N . PHE A 1 94 ? 2.614 4.541 6.338 1.00 81.50 94 PHE A N 1
ATOM 779 C CA . PHE A 1 94 ? 1.781 3.356 6.522 1.00 81.50 94 PHE A CA 1
ATOM 780 C C . PHE A 1 94 ? 1.531 3.055 8.007 1.00 81.50 94 PHE A C 1
ATOM 782 O O . PHE A 1 94 ? 0.387 2.834 8.405 1.00 81.50 94 PHE A O 1
ATOM 789 N N . GLY A 1 95 ? 2.570 3.129 8.845 1.00 84.12 95 GLY A N 1
ATOM 790 C CA . GLY A 1 95 ? 2.446 2.978 10.296 1.00 84.12 95 GLY A CA 1
ATOM 791 C C . GLY A 1 95 ? 1.542 4.042 10.926 1.00 84.12 95 GLY A C 1
ATOM 792 O O . GLY A 1 95 ? 0.710 3.723 11.774 1.00 84.12 95 GLY A O 1
ATOM 793 N N . SER A 1 96 ? 1.633 5.289 10.457 1.00 87.06 96 SER A N 1
ATOM 794 C CA . SER A 1 96 ? 0.770 6.388 10.906 1.00 87.06 96 SER A CA 1
ATOM 795 C C . SER A 1 96 ? -0.700 6.133 10.562 1.00 87.06 96 SER A C 1
ATOM 797 O O . SER A 1 96 ? -1.572 6.300 11.415 1.00 87.06 96 SER A O 1
ATOM 799 N N . VAL A 1 97 ? -0.990 5.664 9.342 1.00 85.38 97 VAL A N 1
ATOM 800 C CA . VAL A 1 97 ? -2.350 5.276 8.927 1.00 85.38 97 VAL A CA 1
ATOM 801 C C . VAL A 1 97 ? -2.875 4.123 9.784 1.00 85.38 97 VAL A C 1
ATOM 803 O O . VAL A 1 97 ? -4.005 4.190 10.271 1.00 85.38 97 VAL A O 1
ATOM 806 N N . ALA A 1 98 ? -2.056 3.096 10.025 1.00 86.56 98 ALA A N 1
ATOM 807 C CA . ALA A 1 98 ? -2.430 1.968 10.873 1.00 86.56 98 ALA A CA 1
ATOM 808 C C . ALA A 1 98 ? -2.762 2.412 12.307 1.00 86.56 98 ALA A C 1
ATOM 810 O O . ALA A 1 98 ? -3.773 1.985 12.865 1.00 86.56 98 ALA A O 1
ATOM 811 N N . TYR A 1 99 ? -1.965 3.321 12.877 1.00 88.94 99 TYR A N 1
ATOM 812 C CA . TYR A 1 99 ? -2.222 3.890 14.199 1.00 88.94 99 TYR A CA 1
ATOM 813 C C . TYR A 1 99 ? -3.536 4.680 14.252 1.00 88.94 99 TYR A C 1
ATOM 815 O O . TYR A 1 99 ? -4.325 4.484 15.175 1.00 88.94 99 TYR A O 1
ATOM 823 N N . ILE A 1 100 ? -3.810 5.535 13.260 1.00 89.06 100 ILE A N 1
ATOM 824 C CA . ILE A 1 100 ? -5.060 6.312 13.195 1.00 89.06 100 ILE A CA 1
ATOM 825 C C . ILE A 1 100 ? -6.276 5.379 13.153 1.00 89.06 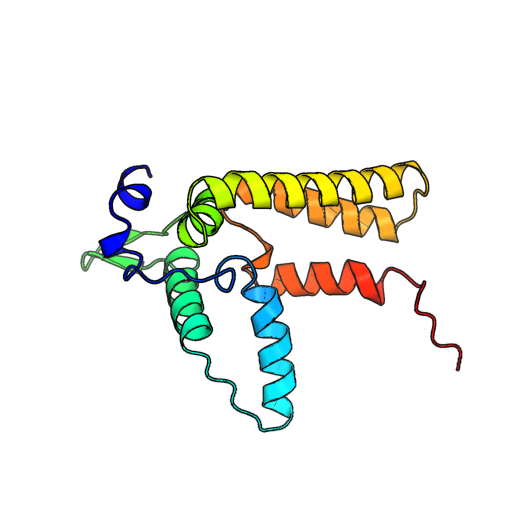100 ILE A C 1
ATOM 827 O O . ILE A 1 100 ? -7.255 5.607 13.864 1.00 89.06 100 ILE A O 1
ATOM 831 N N . LEU A 1 101 ? -6.217 4.320 12.343 1.00 86.00 101 LEU A N 1
ATOM 832 C CA . LEU A 1 101 ? -7.310 3.355 12.207 1.00 86.00 101 LEU A CA 1
ATOM 833 C C . LEU A 1 101 ? -7.503 2.517 13.476 1.00 86.00 101 LEU A C 1
ATOM 835 O O . LEU A 1 101 ? -8.641 2.300 13.891 1.00 86.00 101 LEU A O 1
ATOM 839 N N . TYR A 1 102 ? -6.413 2.119 14.135 1.00 89.38 102 TYR A N 1
ATOM 840 C CA . TYR A 1 102 ? -6.467 1.473 15.445 1.00 89.38 102 TYR A CA 1
ATOM 841 C C . TYR A 1 102 ? -7.100 2.384 16.500 1.00 89.38 102 TYR A C 1
ATOM 843 O O . TYR A 1 102 ? -8.052 1.987 17.168 1.00 89.38 102 TYR A O 1
ATOM 851 N N . LYS A 1 103 ? -6.623 3.629 16.613 1.00 89.88 103 LYS A N 1
ATOM 852 C CA . LYS A 1 103 ? -7.154 4.599 17.573 1.00 89.88 103 LYS A CA 1
ATOM 853 C C . LYS A 1 103 ? -8.644 4.845 17.346 1.00 89.88 103 LYS A C 1
ATOM 855 O O . LYS A 1 103 ? -9.419 4.818 18.291 1.00 89.88 103 LYS A O 1
ATOM 860 N N . ARG A 1 104 ? -9.066 4.979 16.087 1.00 85.06 104 ARG A N 1
ATOM 861 C CA . ARG A 1 104 ? -10.483 5.104 15.721 1.00 85.06 104 ARG A CA 1
ATOM 862 C C . ARG A 1 104 ? -11.321 3.916 16.195 1.00 85.06 104 ARG A C 1
ATOM 864 O O . ARG A 1 104 ? -12.439 4.126 16.655 1.00 85.06 104 ARG A O 1
ATOM 871 N N . PHE A 1 105 ? -10.813 2.690 16.072 1.00 88.19 105 PHE A N 1
ATOM 872 C CA . PHE A 1 105 ? -11.504 1.503 16.575 1.00 88.19 105 PHE A CA 1
ATOM 873 C C . PHE A 1 105 ? -11.608 1.505 18.107 1.00 88.19 105 PHE A C 1
ATOM 875 O O . PHE A 1 105 ? -12.671 1.194 18.630 1.00 88.19 105 PHE A O 1
ATOM 882 N N . VAL A 1 106 ? -10.544 1.902 18.813 1.00 90.81 106 VAL A N 1
ATOM 883 C CA . VAL A 1 106 ? -10.550 2.026 20.282 1.00 90.81 106 VAL A CA 1
ATOM 884 C C . VAL A 1 106 ? -11.545 3.092 20.750 1.00 90.81 106 VAL A C 1
ATOM 886 O O . VAL A 1 106 ? -12.324 2.836 21.663 1.00 90.81 106 VAL A O 1
ATOM 889 N N . ASP A 1 107 ? -11.555 4.259 20.103 1.00 91.25 107 ASP A N 1
ATOM 890 C CA . ASP A 1 107 ? -12.429 5.380 20.465 1.00 91.25 107 ASP A CA 1
ATOM 891 C C . ASP A 1 107 ? -13.897 5.121 20.070 1.00 91.25 107 ASP A C 1
ATOM 893 O O . ASP A 1 107 ? -14.824 5.568 20.744 1.00 91.25 107 ASP A O 1
ATOM 897 N N . THR A 1 108 ? -14.124 4.406 18.962 1.00 88.75 108 THR A N 1
ATOM 898 C CA . THR A 1 108 ? -15.454 4.100 18.412 1.00 88.75 108 THR A CA 1
ATOM 899 C C . THR A 1 108 ? -15.529 2.643 17.940 1.00 88.75 108 THR A C 1
ATOM 901 O O . THR A 1 108 ? -15.394 2.366 16.743 1.00 88.75 108 THR A O 1
ATOM 904 N N . PRO A 1 109 ? -15.729 1.679 18.854 1.00 87.06 109 PRO A N 1
ATOM 905 C CA . PRO A 1 109 ? -15.795 0.275 18.484 1.00 87.06 109 PRO A CA 1
ATOM 906 C C . PRO A 1 109 ? -17.094 -0.002 17.725 1.00 87.06 109 PRO A C 1
ATOM 908 O O . PRO A 1 109 ? -18.194 0.095 18.263 1.00 87.06 109 PRO A O 1
ATOM 911 N N . CYS A 1 110 ? -16.963 -0.349 16.450 1.00 84.81 110 CYS A N 1
ATOM 912 C CA . CYS A 1 110 ? -18.064 -0.786 15.603 1.00 84.81 110 CYS A CA 1
ATOM 913 C C . CYS A 1 110 ? -17.563 -1.818 14.587 1.00 84.81 110 CYS A C 1
ATOM 915 O O . CYS A 1 110 ? -16.353 -1.937 14.352 1.00 84.81 110 CYS A O 1
ATOM 917 N N . VAL A 1 111 ? -18.486 -2.581 13.999 1.00 83.75 111 VAL A N 1
ATOM 918 C CA . VAL A 1 111 ? -18.165 -3.677 13.066 1.00 83.75 111 VAL A CA 1
ATOM 919 C C . VAL A 1 111 ? -17.383 -3.148 11.862 1.00 83.75 111 VAL A C 1
ATOM 921 O O . VAL A 1 111 ? -16.419 -3.761 11.414 1.00 83.75 111 VAL A O 1
ATOM 924 N N . GLU A 1 112 ? -17.738 -1.958 11.394 1.00 83.12 112 GLU A N 1
ATOM 925 C CA . GLU A 1 112 ? -17.099 -1.252 10.291 1.00 83.12 112 GLU A CA 1
ATOM 926 C C . GLU A 1 112 ? -15.614 -0.994 10.569 1.00 83.12 112 GLU A C 1
ATOM 928 O O . GLU A 1 112 ? -14.742 -1.348 9.773 1.00 83.12 112 GLU A O 1
ATOM 933 N N . ASN A 1 113 ? -15.314 -0.407 11.730 1.00 81.81 113 ASN A N 1
ATOM 934 C CA . ASN A 1 113 ? -13.945 -0.103 12.135 1.00 81.81 113 ASN A CA 1
ATOM 935 C C . ASN A 1 113 ? -13.147 -1.386 12.409 1.00 81.81 113 ASN A C 1
ATOM 937 O O . ASN A 1 113 ? -11.953 -1.430 12.119 1.00 81.81 113 ASN A O 1
ATOM 941 N N . PHE A 1 114 ? -13.803 -2.439 12.906 1.00 85.62 114 PHE A N 1
ATOM 942 C CA . PHE A 1 114 ? -13.185 -3.749 13.091 1.00 85.62 114 PHE A CA 1
ATOM 943 C C . PHE A 1 114 ? -12.765 -4.386 11.757 1.00 85.62 114 PHE A C 1
ATOM 945 O O . PHE A 1 114 ? -11.651 -4.900 11.649 1.00 85.62 114 PHE A O 1
ATOM 952 N N . ILE A 1 115 ? -13.604 -4.304 10.716 1.00 85.56 115 ILE A N 1
ATOM 953 C CA . ILE A 1 115 ? -13.278 -4.810 9.370 1.00 85.56 115 ILE A CA 1
ATOM 954 C C . ILE A 1 115 ? -12.057 -4.078 8.803 1.00 85.56 115 ILE A C 1
ATOM 956 O O . ILE A 1 115 ? -11.112 -4.716 8.337 1.00 85.56 115 ILE A O 1
ATOM 960 N N . VAL A 1 116 ? -12.044 -2.744 8.886 1.00 83.81 116 VAL A N 1
ATOM 961 C CA . VAL A 1 116 ? -10.922 -1.923 8.403 1.00 83.81 116 VAL A CA 1
ATOM 962 C C . VAL A 1 116 ? -9.634 -2.247 9.168 1.00 83.81 116 VAL A C 1
ATOM 964 O O . VAL A 1 116 ? -8.580 -2.422 8.555 1.00 83.81 116 VAL A O 1
ATOM 967 N N . LEU A 1 117 ? -9.705 -2.383 10.496 1.00 86.62 117 LEU A N 1
ATOM 968 C CA . LEU A 1 117 ? -8.556 -2.760 11.321 1.00 86.62 117 LEU A CA 1
ATOM 969 C C . LEU A 1 117 ? -8.023 -4.153 10.957 1.00 86.62 117 LEU A C 1
ATOM 971 O O . LEU A 1 117 ? -6.815 -4.335 10.819 1.00 86.62 117 LEU A O 1
ATOM 975 N N . THR A 1 118 ? -8.917 -5.118 10.735 1.00 86.19 118 THR A N 1
ATOM 976 C CA . THR A 1 118 ? -8.552 -6.483 10.327 1.00 86.19 118 THR A CA 1
ATOM 977 C C . THR A 1 118 ? -7.819 -6.492 8.983 1.00 86.19 118 THR A C 1
ATOM 979 O O . THR A 1 118 ? -6.818 -7.193 8.832 1.00 86.19 118 THR A O 1
ATOM 982 N N . LEU A 1 119 ? -8.252 -5.668 8.022 1.00 84.75 119 LEU A N 1
ATOM 983 C CA . LEU A 1 119 ? -7.561 -5.510 6.737 1.00 84.75 119 LEU A CA 1
ATOM 984 C C . LEU A 1 119 ? -6.161 -4.905 6.901 1.00 84.75 119 LEU A C 1
ATOM 986 O O . LEU A 1 119 ? -5.213 -5.375 6.275 1.00 84.75 119 LEU A O 1
ATOM 990 N N . ILE A 1 120 ? -5.999 -3.913 7.780 1.00 85.75 120 ILE A N 1
ATOM 991 C CA . ILE A 1 120 ? -4.681 -3.344 8.093 1.00 85.75 120 ILE A CA 1
ATOM 992 C C . ILE A 1 120 ? -3.766 -4.382 8.748 1.00 85.75 120 ILE A C 1
ATOM 994 O O . ILE A 1 120 ? -2.597 -4.480 8.379 1.00 85.75 120 ILE A O 1
ATOM 998 N N . TYR A 1 121 ? -4.276 -5.193 9.675 1.00 86.19 121 TYR A N 1
ATOM 999 C CA . TYR A 1 121 ? -3.499 -6.279 10.277 1.00 86.19 121 TYR A CA 1
ATOM 1000 C C . TYR A 1 121 ? -3.103 -7.340 9.256 1.00 86.19 121 TYR A C 1
ATOM 1002 O O . TYR A 1 121 ? -1.955 -7.781 9.262 1.00 86.19 121 TYR A O 1
ATOM 1010 N N . TYR A 1 122 ? -3.995 -7.687 8.326 1.00 84.38 122 TYR A N 1
ATOM 1011 C CA . TYR A 1 122 ? -3.654 -8.532 7.185 1.00 84.38 122 TYR A CA 1
ATOM 1012 C C . TYR A 1 122 ? -2.525 -7.906 6.345 1.00 84.38 122 TYR A C 1
ATOM 1014 O O . TYR A 1 122 ? -1.553 -8.583 6.009 1.00 84.38 122 TYR A O 1
ATOM 1022 N N . PHE A 1 123 ? -2.581 -6.601 6.070 1.00 80.38 123 PHE A N 1
ATOM 1023 C CA . PHE A 1 123 ? -1.521 -5.909 5.330 1.00 80.38 123 PHE A CA 1
ATOM 1024 C C . PHE A 1 123 ? -0.187 -5.910 6.075 1.00 80.38 123 PHE A C 1
ATOM 1026 O O . PHE A 1 123 ? 0.838 -6.156 5.447 1.00 80.38 123 PHE A O 1
ATOM 1033 N N . ILE A 1 124 ? -0.186 -5.703 7.394 1.00 81.50 124 ILE A N 1
ATOM 1034 C CA . ILE A 1 124 ? 1.026 -5.757 8.223 1.00 81.50 124 ILE A CA 1
ATOM 1035 C C . ILE A 1 124 ? 1.597 -7.178 8.252 1.00 81.50 124 ILE A C 1
ATOM 1037 O O . ILE A 1 124 ? 2.781 -7.358 7.974 1.00 81.50 124 ILE A O 1
ATOM 1041 N N . ALA A 1 125 ? 0.777 -8.191 8.534 1.00 80.00 125 ALA A N 1
ATOM 1042 C CA . ALA A 1 125 ? 1.231 -9.575 8.661 1.00 80.00 125 ALA A CA 1
ATOM 1043 C C . ALA A 1 125 ? 1.858 -10.098 7.360 1.00 80.00 125 ALA A C 1
ATOM 1045 O O . ALA A 1 125 ? 2.903 -10.747 7.381 1.00 80.00 125 ALA A O 1
ATOM 1046 N N . PHE A 1 126 ? 1.252 -9.770 6.217 1.00 72.25 126 PHE A N 1
ATOM 1047 C CA . PHE A 1 126 ? 1.749 -10.208 4.916 1.00 72.25 126 PHE A CA 1
ATOM 1048 C C . PHE A 1 126 ? 2.747 -9.243 4.267 1.00 72.25 126 PHE A C 1
ATOM 1050 O O . PHE A 1 126 ? 3.359 -9.613 3.262 1.00 72.25 126 PHE A O 1
ATOM 1057 N N . SER A 1 127 ? 2.980 -8.063 4.857 1.00 68.88 127 SER A N 1
ATOM 1058 C CA . SER A 1 127 ? 3.959 -7.082 4.365 1.00 68.88 127 SER A CA 1
ATOM 1059 C C . SER A 1 127 ? 5.342 -7.708 4.170 1.00 68.88 127 SER A C 1
ATOM 1061 O O . SER A 1 127 ? 5.992 -7.473 3.150 1.00 68.88 127 SER A O 1
ATOM 1063 N N . VAL A 1 128 ? 5.741 -8.602 5.084 1.00 64.06 128 VAL A N 1
ATOM 1064 C CA . VAL A 1 128 ? 7.002 -9.362 5.048 1.00 64.06 128 VAL A CA 1
ATOM 1065 C C . VAL A 1 128 ? 7.216 -10.049 3.701 1.00 64.06 128 VAL A C 1
ATOM 1067 O O . VAL A 1 128 ? 8.346 -10.149 3.237 1.00 64.06 128 VAL A O 1
ATOM 1070 N N . VAL A 1 129 ? 6.138 -10.485 3.051 1.00 62.88 129 VAL A N 1
ATOM 1071 C CA . VAL A 1 129 ? 6.192 -11.201 1.778 1.00 62.88 129 VAL A CA 1
ATOM 1072 C C . VAL A 1 129 ? 5.923 -10.288 0.592 1.00 62.88 129 VAL A C 1
ATOM 1074 O O . VAL A 1 129 ? 6.418 -10.611 -0.478 1.00 62.88 129 VAL A O 1
ATOM 1077 N N . ARG A 1 130 ? 5.096 -9.238 0.742 1.00 66.81 130 ARG A N 1
ATOM 1078 C CA . ARG A 1 130 ? 4.702 -8.295 -0.326 1.00 66.81 130 ARG A CA 1
ATOM 1079 C C . ARG A 1 130 ? 3.822 -7.161 0.208 1.00 66.81 130 ARG A C 1
ATOM 1081 O O . ARG A 1 130 ? 3.117 -7.320 1.200 1.00 66.81 130 ARG A O 1
ATOM 1088 N N . PHE A 1 131 ? 3.828 -6.012 -0.470 1.00 70.88 131 PHE A N 1
ATOM 1089 C CA . PHE A 1 131 ? 2.913 -4.914 -0.141 1.00 70.88 131 PHE A CA 1
ATOM 1090 C C . PHE A 1 131 ? 1.519 -5.169 -0.724 1.00 70.88 131 PHE A C 1
ATOM 1092 O O . PHE A 1 131 ? 1.348 -5.154 -1.936 1.00 70.88 131 PHE A O 1
ATOM 1099 N N . GLN A 1 132 ? 0.504 -5.360 0.118 1.00 73.19 132 GLN A N 1
ATOM 1100 C CA . GLN A 1 132 ? -0.787 -5.892 -0.342 1.00 73.19 132 GLN A CA 1
ATOM 1101 C C . GLN A 1 132 ? -1.636 -4.945 -1.185 1.00 73.19 132 GLN A C 1
ATOM 1103 O O . GLN A 1 132 ? -2.527 -5.416 -1.886 1.00 73.19 132 GLN A O 1
ATOM 1108 N N . LEU A 1 133 ? -1.331 -3.646 -1.205 1.00 73.50 133 LEU A N 1
ATOM 1109 C CA . LEU A 1 133 ? -1.972 -2.708 -2.131 1.00 73.50 133 LEU A CA 1
ATOM 1110 C C . LEU A 1 133 ? -1.488 -2.856 -3.583 1.00 73.50 133 LEU A C 1
ATOM 1112 O O . LEU A 1 133 ? -2.128 -2.311 -4.485 1.00 73.50 133 LEU A O 1
ATOM 1116 N N . SER A 1 134 ? -0.414 -3.613 -3.842 1.00 72.06 134 SER A N 1
ATOM 1117 C CA . SER A 1 134 ? -0.045 -3.969 -5.215 1.00 72.06 134 SER A CA 1
ATOM 1118 C C . SER A 1 134 ? -1.037 -4.967 -5.820 1.00 72.06 134 SER A C 1
ATOM 1120 O O . SER A 1 134 ? -1.263 -4.949 -7.027 1.00 72.06 134 SER A O 1
ATOM 1122 N N . ASN A 1 135 ? -1.695 -5.787 -4.992 1.00 74.44 135 ASN A N 1
ATOM 1123 C CA . ASN A 1 135 ? -2.715 -6.722 -5.444 1.00 74.44 135 ASN A CA 1
ATOM 1124 C C . ASN A 1 135 ? -4.075 -6.022 -5.585 1.00 74.44 135 ASN A C 1
ATOM 1126 O O . ASN A 1 135 ? -4.586 -5.406 -4.649 1.00 74.44 135 ASN A O 1
ATOM 1130 N N . THR A 1 136 ? -4.690 -6.157 -6.759 1.00 72.25 136 THR A N 1
ATOM 1131 C CA . THR A 1 136 ? -5.952 -5.484 -7.089 1.00 72.25 136 THR A CA 1
ATOM 1132 C C . THR A 1 136 ? -7.113 -5.905 -6.184 1.00 72.25 136 THR A C 1
ATOM 1134 O O . THR A 1 136 ? -7.894 -5.049 -5.784 1.00 72.25 136 THR A O 1
ATOM 1137 N N . ILE A 1 137 ? -7.216 -7.181 -5.797 1.00 78.19 137 ILE A N 1
ATOM 1138 C CA . ILE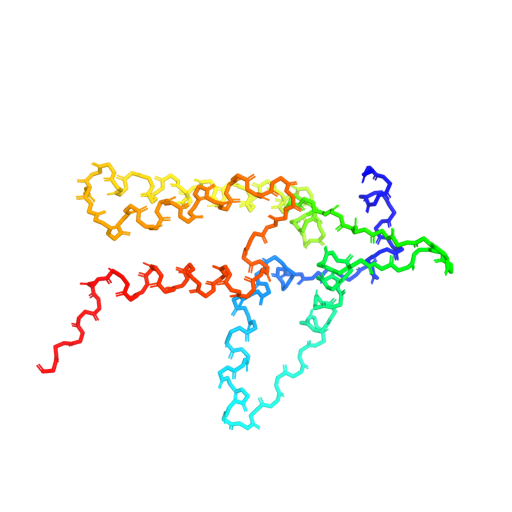 A 1 137 ? -8.313 -7.673 -4.943 1.00 78.19 137 ILE A CA 1
ATOM 1139 C C . ILE A 1 137 ? -8.206 -7.053 -3.546 1.00 78.19 137 ILE A C 1
ATOM 1141 O O . ILE A 1 137 ? -9.173 -6.490 -3.036 1.00 78.19 137 ILE A O 1
ATOM 1145 N N . SER A 1 138 ? -7.011 -7.099 -2.956 1.00 76.19 138 SER A N 1
ATOM 1146 C CA . SER A 1 138 ? -6.722 -6.497 -1.650 1.00 76.19 138 SER A CA 1
ATOM 1147 C C . SER A 1 138 ? -6.918 -4.978 -1.656 1.00 76.19 138 SER A C 1
ATOM 1149 O O . SER A 1 138 ? -7.491 -4.426 -0.717 1.00 76.19 138 SER A O 1
ATOM 1151 N N . ALA A 1 139 ? -6.491 -4.298 -2.724 1.00 78.81 139 ALA A N 1
ATOM 1152 C CA . ALA A 1 139 ? -6.691 -2.861 -2.888 1.00 78.81 139 ALA A CA 1
ATOM 1153 C C . ALA A 1 139 ? -8.181 -2.492 -2.977 1.00 78.81 139 ALA A C 1
ATOM 1155 O O . ALA A 1 139 ? -8.621 -1.569 -2.293 1.00 78.81 139 ALA A O 1
ATOM 1156 N N . ILE A 1 140 ? -8.974 -3.235 -3.757 1.00 79.69 140 ILE A N 1
ATOM 1157 C CA . ILE A 1 140 ? -10.425 -3.023 -3.866 1.00 79.69 140 ILE A CA 1
ATOM 1158 C C . ILE A 1 140 ? -11.114 -3.291 -2.526 1.00 79.69 140 ILE A C 1
ATOM 1160 O O . ILE A 1 140 ? -11.935 -2.481 -2.103 1.00 79.69 140 ILE A O 1
ATOM 1164 N N . ALA A 1 141 ? -10.761 -4.374 -1.827 1.00 81.62 141 ALA A N 1
ATOM 1165 C CA . ALA A 1 141 ? -11.311 -4.676 -0.504 1.00 81.62 141 ALA A CA 1
ATOM 1166 C C . ALA A 1 141 ? -11.041 -3.537 0.493 1.00 81.62 141 ALA A C 1
ATOM 1168 O O . ALA A 1 141 ? -11.930 -3.135 1.247 1.00 81.62 141 ALA A O 1
ATOM 1169 N N . PHE A 1 142 ? -9.838 -2.959 0.447 1.00 79.81 142 PHE A N 1
ATOM 1170 C CA . PHE A 1 142 ? -9.476 -1.810 1.268 1.00 79.81 142 PHE A CA 1
ATOM 1171 C C . PHE A 1 142 ? -10.280 -0.553 0.909 1.00 79.81 142 PHE A C 1
ATOM 1173 O O . PHE A 1 142 ? -10.893 0.039 1.797 1.00 79.81 142 PHE A O 1
ATOM 1180 N N . ILE A 1 143 ? -10.363 -0.183 -0.375 1.00 79.50 143 ILE A N 1
ATOM 1181 C CA . ILE A 1 143 ? -11.186 0.947 -0.848 1.00 79.50 143 ILE A CA 1
ATOM 1182 C C . ILE A 1 143 ? -12.647 0.754 -0.421 1.00 79.50 143 ILE A C 1
ATOM 1184 O O . ILE A 1 143 ? -13.260 1.663 0.141 1.00 79.50 143 ILE A O 1
ATOM 1188 N N . TYR A 1 144 ? -13.195 -0.446 -0.608 1.00 79.88 144 TYR A N 1
ATOM 1189 C CA . TYR A 1 144 ? -14.567 -0.758 -0.226 1.00 79.88 144 TYR A CA 1
ATOM 1190 C C . TYR A 1 144 ? -14.802 -0.565 1.277 1.00 79.88 144 TYR A C 1
ATOM 1192 O O . TYR A 1 144 ? -15.772 0.078 1.685 1.00 79.88 144 TYR A O 1
ATOM 1200 N N . SER A 1 145 ? -13.870 -1.045 2.103 1.00 76.56 145 SER A N 1
ATOM 1201 C CA . SER A 1 145 ? -13.950 -0.906 3.559 1.00 76.56 145 SER A CA 1
ATOM 1202 C C . SER A 1 145 ? -13.883 0.546 4.045 1.00 76.56 145 SER A C 1
ATOM 1204 O O . SER A 1 145 ? -14.498 0.886 5.053 1.00 76.56 145 SER A O 1
ATOM 1206 N N . LEU A 1 146 ? -13.194 1.426 3.313 1.00 72.69 146 LEU A N 1
ATOM 1207 C CA . LEU A 1 146 ? -13.093 2.842 3.659 1.00 72.69 146 LEU A CA 1
ATOM 1208 C C . LEU A 1 146 ? -14.332 3.649 3.250 1.00 72.69 146 LEU A C 1
ATOM 1210 O O . LEU A 1 146 ? -14.759 4.515 4.013 1.00 72.69 146 LEU A O 1
ATOM 1214 N N . PHE A 1 147 ? -14.895 3.387 2.065 1.00 70.94 147 PHE A N 1
ATOM 1215 C CA . PHE A 1 147 ? -15.943 4.233 1.475 1.00 70.94 147 PHE A CA 1
ATOM 1216 C C . PHE A 1 147 ? -17.363 3.688 1.637 1.00 70.94 147 PHE A C 1
ATOM 1218 O O . PHE A 1 147 ? -18.277 4.462 1.910 1.00 70.94 147 PHE A O 1
ATOM 1225 N N . PHE A 1 148 ? -17.570 2.379 1.481 1.00 65.25 148 PHE A N 1
ATOM 1226 C CA . PHE A 1 148 ? -18.914 1.787 1.475 1.00 65.25 148 PHE A CA 1
ATOM 1227 C C . PHE A 1 148 ? -19.342 1.295 2.850 1.00 65.25 148 PHE A C 1
ATOM 1229 O O . PHE A 1 148 ? -20.509 1.400 3.215 1.00 65.25 148 PHE A O 1
ATOM 1236 N N . ILE A 1 149 ? -18.386 0.799 3.633 1.00 62.97 149 ILE A N 1
ATOM 1237 C CA . ILE A 1 149 ? -18.650 0.334 4.994 1.00 62.97 149 ILE A CA 1
ATOM 1238 C C . ILE A 1 149 ? -18.720 1.521 5.968 1.00 62.97 149 ILE A C 1
ATOM 1240 O O . ILE A 1 149 ? -19.341 1.404 7.012 1.00 62.97 149 ILE A O 1
ATOM 1244 N N . HIS A 1 150 ? -18.173 2.695 5.629 1.00 54.75 150 HIS A N 1
ATOM 1245 C CA . HIS A 1 150 ? -18.231 3.877 6.491 1.00 54.75 150 HIS A CA 1
ATOM 1246 C C . HIS A 1 150 ? -19.281 4.906 6.012 1.00 54.75 150 HIS A C 1
ATOM 1248 O O . HIS A 1 150 ? -18.985 5.744 5.156 1.00 54.75 150 HIS A O 1
ATOM 1254 N N . PRO A 1 151 ? -20.505 4.939 6.577 1.00 46.78 151 PRO A N 1
ATOM 1255 C CA . PRO A 1 151 ? -21.581 5.811 6.120 1.00 46.78 151 PRO A CA 1
ATOM 1256 C C . PRO A 1 151 ? -21.435 7.222 6.706 1.00 46.78 151 PRO A C 1
ATOM 1258 O O . PRO A 1 151 ? -22.312 7.707 7.415 1.00 46.78 151 PRO A O 1
ATOM 1261 N N . LYS A 1 152 ? -20.333 7.917 6.409 1.00 49.72 152 LYS A N 1
ATOM 1262 C CA . LYS A 1 152 ? -20.346 9.393 6.431 1.00 49.72 152 LYS A CA 1
ATOM 1263 C C . LYS A 1 152 ? -20.755 9.985 5.076 1.00 49.72 152 LYS A C 1
ATOM 1265 O O . LYS A 1 152 ? -21.132 11.147 5.029 1.00 49.72 152 LYS A O 1
ATOM 1270 N N . PHE A 1 153 ? -20.803 9.167 4.019 1.00 47.19 153 PHE A N 1
ATOM 1271 C CA . PHE A 1 153 ? -21.375 9.500 2.707 1.00 47.19 153 PHE A CA 1
ATOM 1272 C C . PHE A 1 153 ? -22.747 8.837 2.494 1.00 47.19 153 PHE A C 1
ATOM 1274 O O . PHE A 1 153 ? -23.005 8.217 1.467 1.00 47.19 153 PHE A O 1
ATOM 1281 N N . LYS A 1 154 ? -23.665 8.966 3.462 1.00 38.25 154 LYS A N 1
ATOM 1282 C CA . LYS A 1 154 ? -25.091 8.780 3.152 1.00 38.25 154 LYS A CA 1
ATOM 1283 C C . LYS A 1 154 ? -25.522 9.953 2.271 1.00 38.25 154 LYS A C 1
ATOM 1285 O O . LYS A 1 154 ? -25.854 11.014 2.793 1.00 38.25 154 LYS A O 1
ATOM 1290 N N . ILE A 1 155 ? -25.504 9.771 0.950 1.00 43.72 155 ILE A N 1
ATOM 1291 C CA . ILE A 1 155 ? -26.305 10.609 0.055 1.00 43.72 155 ILE A CA 1
ATOM 1292 C C . ILE A 1 155 ? -27.753 10.356 0.471 1.00 43.72 155 ILE A C 1
ATOM 1294 O O . ILE A 1 155 ? -28.273 9.252 0.309 1.00 43.72 155 ILE A O 1
ATOM 1298 N N . LYS A 1 156 ? -28.359 11.350 1.121 1.00 35.75 156 LYS A N 1
ATOM 1299 C CA . LYS A 1 156 ? -29.800 11.364 1.345 1.00 35.75 156 LYS A CA 1
ATOM 1300 C C . LYS A 1 156 ? -30.444 11.544 -0.028 1.00 35.75 156 LYS A C 1
ATOM 1302 O O . LYS A 1 156 ? -30.244 12.593 -0.638 1.00 35.75 156 LYS A O 1
ATOM 1307 N N . PHE A 1 157 ? -31.127 10.510 -0.506 1.00 40.34 157 PHE A N 1
ATOM 1308 C CA . PHE A 1 157 ? -32.192 10.680 -1.488 1.00 40.34 157 PHE A CA 1
ATOM 1309 C C . PHE A 1 157 ? -33.410 11.294 -0.798 1.00 40.34 157 PHE A C 1
ATOM 1311 O O . PHE A 1 157 ? -33.614 10.978 0.401 1.00 40.34 157 PHE A O 1
#

Foldseek 3Di:
DVCCLVPVCVLPVLDALQCCLLQVLVVVVVQVVVVVVVDNPPDPSNVSSVVSVCQQVDFDPPDPPDTDHPFDAQLNSLCSNPRPVSSVVVVVVLVVVLVVLVVCCVVPPDPLSVQLNVLSVVQVVCNRRHRQSSPNVSVVSNVCSVPVSDPPPPPDD

Sequence (157 aa):
MLDKVINSSFYFDQSYTLGFLSYNGIFRFFINIISVFGFDLTIRLFESSAKIIQLFEYTVFITPTRTYNGFTTYISNFYIDFGIFGVIILSFLFGSVAYILYKRFVDTPCVENFIVLTLIYYFIAFSVVRFQLSNTISAIAFIYSLFFIHPKFKIKF

Radius of gyration: 17.72 Å; chains: 1; bounding box: 54×39×45 Å

pLDDT: mean 70.57, std 13.08, range [33.78, 91.25]